Protein AF-A0A817NUV1-F1 (afdb_monomer_lite)

Structure (mmCIF, N/CA/C/O backbone):
data_AF-A0A817NUV1-F1
#
_entry.id   AF-A0A817NUV1-F1
#
loop_
_atom_site.group_PDB
_atom_site.id
_atom_site.type_symbol
_atom_site.label_atom_id
_atom_site.label_alt_id
_atom_site.label_comp_id
_atom_site.label_asym_id
_atom_site.label_entity_id
_atom_site.label_seq_id
_atom_site.pdbx_PDB_ins_code
_atom_site.Cartn_x
_atom_site.Cartn_y
_atom_site.Cartn_z
_atom_site.occupancy
_atom_site.B_iso_or_equiv
_atom_site.auth_seq_id
_atom_site.auth_comp_id
_atom_site.auth_asym_id
_atom_site.auth_atom_id
_atom_site.pdbx_PDB_model_num
ATOM 1 N N . MET A 1 1 ? -16.042 -11.067 10.145 1.00 89.81 1 MET A N 1
ATOM 2 C CA . MET A 1 1 ? -16.507 -10.091 11.158 1.00 89.81 1 MET A CA 1
ATOM 3 C C . MET A 1 1 ? -15.988 -8.725 10.729 1.00 89.81 1 MET A C 1
ATOM 5 O O . MET A 1 1 ? -14.789 -8.631 10.523 1.00 89.81 1 MET A O 1
ATOM 9 N N . VAL A 1 2 ? -16.855 -7.734 10.481 1.00 93.56 2 VAL A N 1
ATOM 10 C CA . VAL A 1 2 ? -16.481 -6.470 9.789 1.00 93.56 2 VAL A CA 1
ATOM 11 C C . VAL A 1 2 ? -16.473 -5.227 10.685 1.00 93.56 2 VAL A C 1
ATOM 13 O O . VAL A 1 2 ? -15.841 -4.236 10.349 1.00 93.56 2 VAL A O 1
ATOM 16 N N . HIS A 1 3 ? -17.176 -5.275 11.814 1.00 95.25 3 HIS A N 1
ATOM 17 C CA . HIS A 1 3 ? -17.262 -4.214 12.815 1.00 95.25 3 HIS A CA 1
ATOM 18 C C . HIS A 1 3 ? -17.708 -4.861 14.133 1.00 95.25 3 HIS A C 1
ATOM 20 O O . HIS A 1 3 ? -18.390 -5.895 14.106 1.00 95.25 3 HIS A O 1
ATOM 26 N N . ARG A 1 4 ? -17.322 -4.296 15.281 1.00 95.81 4 ARG A N 1
ATOM 27 C CA . ARG A 1 4 ? -17.730 -4.786 16.604 1.00 95.81 4 ARG A CA 1
ATOM 28 C C . ARG A 1 4 ? -18.125 -3.626 17.506 1.00 95.81 4 ARG A C 1
ATOM 30 O O . ARG A 1 4 ? -17.480 -2.593 17.492 1.00 95.81 4 ARG A O 1
ATOM 37 N N . ARG A 1 5 ? -19.142 -3.865 18.329 1.00 95.81 5 ARG A N 1
ATOM 38 C CA . ARG A 1 5 ? -19.542 -3.002 19.435 1.00 95.81 5 ARG A CA 1
ATOM 39 C C . ARG A 1 5 ? -19.823 -3.881 20.647 1.00 95.81 5 ARG A C 1
ATOM 41 O O . ARG A 1 5 ? -20.548 -4.868 20.530 1.00 95.81 5 ARG A O 1
ATOM 48 N N . LEU A 1 6 ? -19.244 -3.536 21.786 1.00 97.12 6 LEU A N 1
ATOM 49 C CA . LEU A 1 6 ? -19.428 -4.183 23.078 1.00 97.12 6 LEU A CA 1
ATOM 50 C C . LEU A 1 6 ? -19.989 -3.154 24.058 1.00 97.12 6 LEU A C 1
ATOM 52 O O . LEU A 1 6 ? -19.690 -1.972 23.961 1.00 97.12 6 LEU A O 1
ATOM 56 N N . LEU A 1 7 ? -20.816 -3.606 24.998 1.00 96.75 7 LEU A N 1
ATOM 57 C CA . LEU A 1 7 ? -21.351 -2.757 26.071 1.00 96.75 7 LEU A CA 1
ATOM 58 C C . LEU A 1 7 ? -20.588 -2.935 27.387 1.00 96.75 7 LEU A C 1
ATOM 60 O O . LEU A 1 7 ? -20.825 -2.200 28.341 1.00 96.75 7 LEU A O 1
ATOM 64 N N . TYR A 1 8 ? -19.673 -3.905 27.429 1.00 97.56 8 TYR A N 1
ATOM 65 C CA . TYR A 1 8 ? -18.882 -4.243 28.601 1.00 97.56 8 TYR A CA 1
ATOM 66 C C . TYR A 1 8 ? -17.411 -4.402 28.225 1.00 97.56 8 TYR A C 1
ATOM 68 O O . TYR A 1 8 ? -17.093 -4.881 27.134 1.00 97.56 8 TYR A O 1
ATOM 76 N N . ASP A 1 9 ? -16.552 -3.995 29.153 1.00 97.50 9 ASP A N 1
ATOM 77 C CA . ASP A 1 9 ? -15.115 -4.251 29.148 1.00 97.50 9 ASP A CA 1
ATOM 78 C C . ASP A 1 9 ? -14.837 -5.746 29.388 1.00 97.50 9 ASP A C 1
ATOM 80 O O . ASP A 1 9 ? -15.571 -6.429 30.113 1.00 97.50 9 ASP A O 1
ATOM 84 N N . ASP A 1 10 ? -13.776 -6.253 28.769 1.00 97.44 10 ASP A N 1
ATOM 85 C CA . ASP A 1 10 ? -13.351 -7.651 28.872 1.00 97.44 10 ASP A CA 1
ATOM 86 C C . ASP A 1 10 ? -12.389 -7.915 30.045 1.00 97.44 10 ASP A C 1
ATOM 88 O O . ASP A 1 10 ? -12.050 -9.067 30.318 1.00 97.44 10 ASP A O 1
ATOM 92 N N . ARG A 1 11 ? -12.029 -6.866 30.797 1.00 96.44 11 ARG A N 1
ATOM 93 C CA . ARG A 1 11 ? -11.182 -6.878 31.996 1.00 96.44 11 ARG A CA 1
ATOM 94 C C . ARG A 1 11 ? -9.725 -7.253 31.742 1.00 96.44 11 ARG A C 1
ATOM 96 O O . ARG A 1 11 ? -9.047 -7.692 32.671 1.00 96.44 11 ARG A O 1
ATOM 103 N N . PHE A 1 12 ? -9.212 -7.015 30.533 1.00 97.44 12 PHE A N 1
ATOM 104 C CA . PHE A 1 12 ? -7.785 -7.184 30.217 1.00 97.44 12 PHE A CA 1
ATOM 105 C C . PHE A 1 12 ? -6.942 -5.905 30.355 1.00 97.44 12 PHE A C 1
ATOM 107 O O . PHE A 1 12 ? -5.760 -5.909 30.017 1.00 97.44 12 PHE A O 1
ATOM 114 N N . GLY A 1 13 ? -7.511 -4.833 30.917 1.00 97.44 13 GLY A N 1
ATOM 115 C CA . GLY A 1 13 ? -6.756 -3.669 31.397 1.00 97.44 13 GLY A CA 1
ATOM 116 C C . GLY A 1 13 ? -7.042 -2.350 30.683 1.00 97.44 13 GLY A C 1
ATOM 117 O O . GLY A 1 13 ? -6.543 -1.325 31.137 1.00 97.44 13 GLY A O 1
ATOM 118 N N . VAL A 1 14 ? -7.854 -2.353 29.621 1.00 97.31 14 VAL A N 1
ATOM 119 C CA . VAL A 1 14 ? -8.280 -1.111 28.950 1.00 97.31 14 VAL A CA 1
ATOM 120 C C . VAL A 1 14 ? -9.294 -0.355 29.817 1.00 97.31 14 VAL A C 1
ATOM 122 O O . VAL A 1 14 ? -9.175 0.855 29.979 1.00 97.31 14 VAL A O 1
ATOM 125 N N . GLY A 1 15 ? -10.231 -1.067 30.458 1.00 97.00 15 GLY A N 1
ATOM 126 C CA . GLY A 1 15 ? -11.153 -0.476 31.431 1.00 97.00 15 GLY A CA 1
ATOM 127 C C . GLY A 1 15 ? -12.348 0.242 30.802 1.00 97.00 15 GLY A C 1
ATOM 128 O O . GLY A 1 15 ? -13.037 0.996 31.489 1.00 97.00 15 GLY A O 1
ATOM 129 N N . GLU A 1 16 ? -12.622 -0.006 29.523 1.00 97.50 16 GLU A N 1
ATOM 130 C CA . GLU A 1 16 ? -13.758 0.556 28.799 1.00 97.50 16 GLU A CA 1
ATOM 131 C C . GLU A 1 16 ? -14.334 -0.462 27.803 1.00 97.50 16 GLU A C 1
ATOM 133 O O . GLU A 1 16 ? -13.613 -1.315 27.279 1.00 97.50 16 GLU A O 1
ATOM 138 N N . PRO A 1 17 ? -15.648 -0.420 27.532 1.00 97.19 17 PRO A N 1
ATOM 139 C CA . PRO A 1 17 ? -16.227 -1.238 26.481 1.00 97.19 17 PRO A CA 1
ATOM 140 C C . PRO A 1 17 ? -15.778 -0.748 25.098 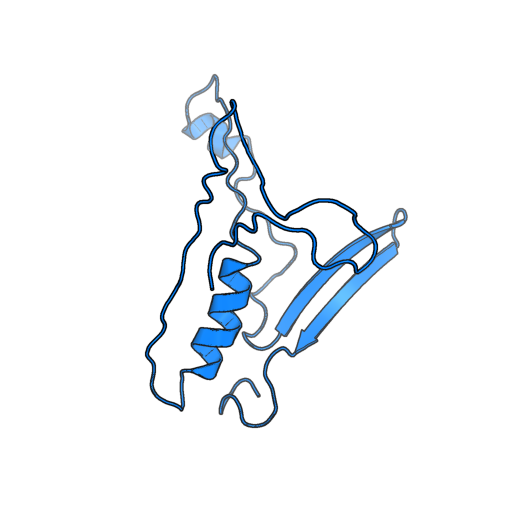1.00 97.19 17 PRO A C 1
ATOM 142 O O . PRO A 1 17 ? -15.669 0.453 24.863 1.00 97.19 17 PRO A O 1
ATOM 145 N N . LEU A 1 18 ? -15.630 -1.668 24.139 1.00 97.44 18 LEU A N 1
ATOM 146 C CA . LEU A 1 18 ? -15.448 -1.323 22.722 1.00 97.44 18 LEU A CA 1
ATOM 147 C C . LEU A 1 18 ? -16.738 -0.697 22.156 1.00 97.44 18 LEU A C 1
ATOM 149 O O . LEU A 1 18 ? -17.551 -1.386 21.543 1.00 97.44 18 LEU A O 1
ATOM 153 N N . ASN A 1 19 ? -16.959 0.590 22.404 1.00 97.12 19 ASN A N 1
ATOM 154 C CA . ASN A 1 19 ? -18.198 1.302 22.091 1.00 97.12 19 ASN A CA 1
ATOM 155 C C . ASN A 1 19 ? -17.910 2.645 21.404 1.00 97.12 19 ASN A C 1
ATOM 157 O O . ASN A 1 19 ? -18.266 3.703 21.918 1.00 97.12 19 ASN A O 1
ATOM 161 N N . GLU A 1 20 ? -17.242 2.592 20.254 1.00 97.44 20 GLU A N 1
ATOM 162 C CA . GLU A 1 20 ? -16.836 3.777 19.494 1.00 97.44 20 GLU A CA 1
ATOM 163 C C . GLU A 1 20 ? -18.048 4.587 18.998 1.00 97.44 20 GLU A C 1
ATOM 165 O O . GLU A 1 20 ? -19.021 4.035 18.467 1.00 97.44 20 GLU A O 1
ATOM 170 N N . THR A 1 21 ? -17.973 5.912 19.137 1.00 96.62 21 THR A N 1
ATOM 171 C CA . THR A 1 21 ? -19.010 6.856 18.704 1.00 96.62 21 THR A CA 1
ATOM 172 C C . THR A 1 21 ? -18.422 8.025 17.915 1.00 96.62 21 THR A C 1
ATOM 174 O O . THR A 1 21 ? -17.260 8.394 18.079 1.00 96.62 21 THR A O 1
ATOM 177 N N . ALA A 1 22 ? -19.237 8.619 17.043 1.00 96.44 22 ALA A N 1
ATOM 178 C CA . ALA A 1 22 ? -18.955 9.866 16.342 1.00 96.44 22 ALA A CA 1
ATOM 179 C C . ALA A 1 22 ? -20.226 10.724 16.340 1.00 96.44 22 ALA A C 1
ATOM 181 O O . ALA A 1 22 ? -21.292 10.227 15.993 1.00 96.44 22 ALA A O 1
ATOM 182 N N . TYR A 1 23 ? -20.116 12.000 16.727 1.00 95.12 23 TYR A N 1
ATOM 183 C CA . TYR A 1 23 ? -21.265 12.917 16.851 1.00 95.12 23 TYR A CA 1
ATOM 184 C C . TYR A 1 23 ? -22.390 12.371 17.749 1.00 95.12 23 TYR A C 1
ATOM 186 O 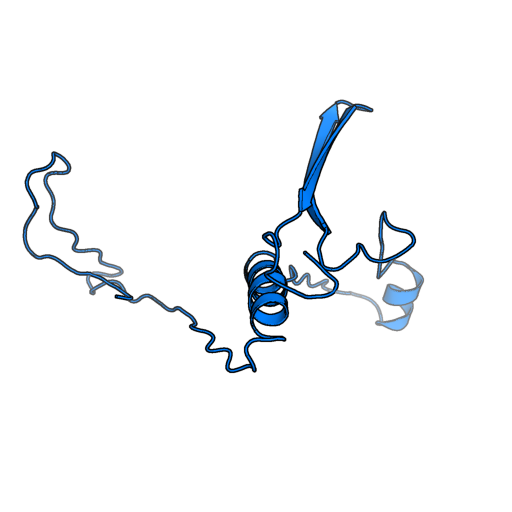O . TYR A 1 23 ? -23.563 12.477 17.409 1.00 95.12 23 TYR A O 1
ATOM 194 N N . ASP A 1 24 ? -22.018 11.742 18.868 1.00 94.50 24 ASP A N 1
ATOM 195 C CA . ASP A 1 24 ? -22.934 11.076 19.809 1.00 94.50 24 ASP A CA 1
ATOM 196 C C . ASP A 1 24 ? -23.747 9.905 19.214 1.00 94.50 24 ASP A C 1
ATOM 198 O O . ASP A 1 24 ? -24.627 9.346 19.872 1.00 94.50 24 ASP A O 1
ATOM 202 N N . GLU A 1 25 ? -23.401 9.456 18.005 1.00 95.88 25 GLU A N 1
ATOM 203 C CA . GLU A 1 25 ? -23.966 8.280 17.346 1.00 95.88 25 GLU A CA 1
ATOM 204 C C . GLU A 1 25 ? -22.948 7.134 17.274 1.00 95.88 25 GLU A C 1
ATOM 206 O O . GLU A 1 25 ? -21.738 7.336 17.374 1.00 95.88 25 GLU A O 1
ATOM 211 N N . GLY A 1 26 ? -23.425 5.896 17.110 1.00 96.06 26 GLY A N 1
ATOM 212 C CA . GLY A 1 26 ? -22.543 4.734 16.960 1.00 96.06 26 GLY A CA 1
ATOM 213 C C . GLY A 1 26 ? -21.668 4.847 15.710 1.00 96.06 26 GLY A C 1
ATOM 214 O O . GLY A 1 26 ? -22.165 5.200 14.641 1.00 96.06 26 GLY A O 1
ATOM 215 N N . LEU A 1 27 ? -20.375 4.532 15.836 1.00 96.88 27 LEU A N 1
ATOM 216 C CA . LEU A 1 27 ? -19.416 4.694 14.745 1.00 96.88 27 LEU A CA 1
ATOM 217 C C . LEU A 1 27 ? -19.837 3.909 13.491 1.00 96.88 27 LEU A C 1
ATOM 219 O O . LEU A 1 27 ? -20.030 2.693 13.520 1.00 96.88 27 LEU A O 1
ATOM 223 N N . VAL A 1 28 ? -19.906 4.603 12.356 1.00 95.12 28 VAL A N 1
ATOM 224 C CA . VAL A 1 28 ? -20.153 3.993 11.045 1.00 95.12 28 VAL A CA 1
ATOM 225 C C . VAL A 1 28 ? -18.830 3.820 10.311 1.00 95.12 28 VAL A C 1
ATOM 227 O O . VAL A 1 28 ? -18.127 4.789 10.036 1.00 95.12 28 VAL A O 1
ATOM 230 N N . VAL A 1 29 ? -18.513 2.581 9.933 1.00 95.38 29 VAL A N 1
ATOM 231 C CA . VAL A 1 29 ? -17.330 2.259 9.121 1.00 95.38 29 VAL A CA 1
ATOM 232 C C . VAL A 1 29 ? -17.737 1.878 7.703 1.00 95.38 29 VAL A C 1
ATOM 234 O O . VAL A 1 29 ? -18.789 1.277 7.477 1.00 95.38 29 VAL A O 1
ATOM 237 N N . ARG A 1 30 ? -16.879 2.189 6.729 1.00 96.19 30 ARG A N 1
ATOM 238 C CA . ARG A 1 30 ? -17.042 1.772 5.333 1.00 96.19 30 ARG A CA 1
ATOM 239 C C . ARG A 1 30 ? -15.823 0.974 4.899 1.00 96.19 30 ARG A C 1
ATOM 241 O O . ARG A 1 30 ? -14.700 1.453 4.998 1.00 96.19 30 ARG A O 1
ATOM 248 N N . GLY A 1 31 ? -16.064 -0.220 4.372 1.00 93.12 31 GLY A N 1
ATOM 249 C CA . GLY A 1 31 ? -15.034 -1.098 3.827 1.00 93.12 31 GLY A CA 1
ATOM 250 C C . GLY A 1 31 ? -15.416 -1.637 2.453 1.00 93.12 31 GLY A C 1
ATOM 251 O O . GLY A 1 31 ? -16.517 -1.398 1.955 1.00 93.12 31 GLY A O 1
ATOM 252 N N . ARG A 1 32 ? -14.489 -2.372 1.838 1.00 93.25 32 ARG A N 1
ATOM 253 C CA . ARG A 1 32 ? -14.705 -3.116 0.592 1.00 93.25 32 ARG A CA 1
ATOM 254 C C . ARG A 1 32 ? -14.203 -4.541 0.779 1.00 93.25 32 ARG A C 1
ATOM 256 O O . ARG A 1 32 ? -13.154 -4.743 1.383 1.00 93.25 32 ARG A O 1
ATOM 263 N N . HIS A 1 33 ? -14.929 -5.500 0.221 1.00 92.75 33 HIS A N 1
ATOM 264 C CA . HIS A 1 33 ? -14.489 -6.885 0.112 1.00 92.75 33 HIS A CA 1
ATOM 265 C C . HIS A 1 33 ? -14.417 -7.261 -1.361 1.00 92.75 33 HIS A C 1
ATOM 267 O O . HIS A 1 33 ? -15.314 -6.925 -2.133 1.00 92.75 33 HIS A O 1
ATOM 273 N N . PHE A 1 34 ? -13.347 -7.953 -1.732 1.00 92.69 34 PHE A N 1
ATOM 274 C CA . PHE A 1 34 ? -13.134 -8.459 -3.079 1.00 92.69 34 PHE A CA 1
ATOM 275 C C . PHE A 1 34 ? -13.193 -9.979 -3.013 1.00 92.69 34 PHE A C 1
ATOM 277 O O . PHE A 1 34 ? -12.469 -10.589 -2.228 1.00 92.69 34 PHE A O 1
ATOM 284 N N . LEU A 1 35 ? -14.076 -10.575 -3.809 1.00 93.75 35 LEU A N 1
ATOM 285 C CA . LEU A 1 35 ? -14.149 -12.019 -3.986 1.00 93.75 35 LEU A CA 1
ATOM 286 C C . LEU A 1 35 ? -13.586 -12.347 -5.365 1.00 93.75 35 LEU A C 1
ATOM 288 O O . LEU A 1 35 ? -14.087 -11.849 -6.372 1.00 93.75 35 LEU A O 1
ATOM 292 N N . ILE A 1 36 ? -12.542 -13.166 -5.391 1.00 91.56 36 ILE A N 1
ATOM 293 C CA . ILE A 1 36 ? -11.892 -13.634 -6.613 1.00 91.56 36 ILE A CA 1
ATOM 294 C C . ILE A 1 36 ? -12.210 -15.122 -6.736 1.00 91.56 36 ILE A C 1
ATOM 296 O O . ILE A 1 36 ? -11.986 -15.875 -5.791 1.00 91.56 36 ILE A O 1
ATOM 300 N N . VAL A 1 37 ? -12.759 -15.531 -7.880 1.00 95.12 37 VAL A N 1
ATOM 301 C CA . VAL A 1 37 ? -13.087 -16.930 -8.176 1.00 95.12 37 VAL A CA 1
ATOM 302 C C . VAL A 1 37 ? -12.335 -17.326 -9.434 1.00 95.12 37 VAL A C 1
ATOM 304 O O . VAL A 1 37 ? -12.684 -16.901 -10.529 1.00 95.12 37 VAL A O 1
ATOM 307 N N . GLU A 1 38 ? -11.298 -18.129 -9.254 1.00 95.06 38 GLU A N 1
ATOM 308 C CA . GLU A 1 38 ? -10.378 -18.557 -10.303 1.00 95.06 38 GLU A CA 1
ATOM 309 C C . GLU A 1 38 ? -10.075 -20.053 -10.131 1.00 95.06 38 GLU A C 1
ATOM 311 O O . GLU A 1 38 ? -10.144 -20.567 -9.008 1.00 95.06 38 GLU A O 1
ATOM 316 N N . PRO A 1 39 ? -9.741 -20.784 -11.210 1.00 94.81 39 PRO A N 1
ATOM 317 C CA . PRO A 1 39 ? -9.234 -22.146 -11.101 1.00 94.81 39 PRO A CA 1
ATOM 318 C C . PRO A 1 39 ? -8.004 -22.233 -10.193 1.00 94.81 39 PRO A C 1
ATOM 320 O O . PRO A 1 39 ? -7.216 -21.293 -10.105 1.00 94.81 39 PRO A O 1
ATOM 323 N N . HIS A 1 40 ? -7.783 -23.404 -9.587 1.00 90.25 40 HIS A N 1
ATOM 324 C CA . HIS A 1 40 ? -6.625 -23.665 -8.720 1.00 90.25 40 HIS A CA 1
ATOM 325 C C . HIS A 1 40 ? -5.301 -23.175 -9.332 1.00 90.25 40 HIS A C 1
ATOM 327 O O . HIS A 1 40 ? -4.538 -22.487 -8.666 1.00 90.25 40 HIS A O 1
ATOM 333 N N . ALA A 1 41 ? -5.075 -23.467 -10.618 1.00 90.69 41 ALA A N 1
ATOM 334 C CA . ALA A 1 41 ? -3.838 -23.135 -11.325 1.00 90.69 41 ALA A CA 1
ATOM 335 C C . ALA A 1 41 ? -3.571 -21.624 -11.495 1.00 90.69 41 ALA A C 1
ATOM 337 O O . ALA A 1 41 ? -2.433 -21.240 -11.725 1.00 90.69 41 ALA A O 1
ATOM 338 N N . SER A 1 42 ? -4.590 -20.758 -11.421 1.00 93.12 42 SER A N 1
ATOM 339 C CA . SER A 1 42 ? -4.432 -19.299 -11.569 1.00 93.12 42 SER A CA 1
ATOM 340 C C . SER A 1 42 ? -4.750 -18.522 -10.292 1.00 93.12 42 SER A C 1
ATOM 342 O O . SER A 1 42 ? -4.336 -17.367 -10.160 1.00 93.12 42 SER A O 1
ATOM 344 N N . SER A 1 43 ? -5.470 -19.133 -9.347 1.00 94.19 43 SER A N 1
ATOM 345 C CA . SER A 1 43 ? -5.995 -18.466 -8.155 1.00 94.19 43 SER A CA 1
ATOM 346 C C . SER A 1 43 ? -4.901 -17.794 -7.327 1.00 94.19 43 SER A C 1
ATOM 348 O O . SER A 1 43 ? -5.086 -16.660 -6.886 1.00 94.19 43 SER A O 1
ATOM 350 N N . ALA A 1 44 ? -3.748 -18.446 -7.159 1.00 93.44 44 ALA A N 1
ATOM 351 C CA . ALA A 1 44 ? -2.616 -17.885 -6.426 1.00 93.44 44 ALA A CA 1
ATOM 352 C C . ALA A 1 44 ? -2.113 -16.582 -7.054 1.00 93.44 44 ALA A C 1
ATOM 354 O O . ALA A 1 44 ? -2.020 -15.558 -6.380 1.00 93.44 44 ALA A O 1
ATOM 355 N N . ARG A 1 45 ? -1.883 -16.575 -8.370 1.00 95.44 45 ARG A N 1
ATOM 356 C CA . ARG A 1 45 ? -1.438 -15.387 -9.106 1.00 95.44 45 ARG A CA 1
ATOM 357 C C . ARG A 1 45 ? -2.406 -14.219 -8.973 1.00 95.44 45 ARG A C 1
ATOM 359 O O . ARG A 1 45 ? -1.969 -13.094 -8.732 1.00 95.44 45 ARG A O 1
ATOM 366 N N . TYR A 1 46 ? -3.710 -14.463 -9.101 1.00 95.19 46 TYR A N 1
ATOM 367 C CA . TYR A 1 46 ? -4.709 -13.407 -8.924 1.00 95.19 46 TYR A CA 1
ATOM 368 C C . TYR A 1 46 ? -4.788 -12.922 -7.474 1.00 95.19 46 TYR A C 1
ATOM 370 O O . TYR A 1 46 ? -4.906 -11.718 -7.246 1.00 95.19 46 TYR A O 1
ATOM 378 N N . HIS A 1 47 ? -4.668 -13.828 -6.501 1.00 94.88 47 HIS A N 1
ATOM 379 C CA . HIS A 1 47 ? -4.652 -13.483 -5.085 1.00 94.88 47 HIS A CA 1
ATOM 380 C C . HIS A 1 47 ? -3.429 -12.633 -4.718 1.00 94.88 47 HIS A C 1
ATOM 382 O O . HIS A 1 47 ? -3.593 -11.543 -4.171 1.00 94.88 47 HIS A O 1
ATOM 388 N N . ARG A 1 48 ? -2.215 -13.083 -5.055 1.00 95.25 48 ARG A N 1
ATOM 389 C CA . ARG A 1 48 ? -0.954 -12.418 -4.699 1.00 95.25 48 ARG A CA 1
ATOM 390 C C . ARG A 1 48 ? -0.845 -11.050 -5.371 1.00 95.25 48 ARG A C 1
ATOM 392 O O . ARG A 1 48 ? -0.747 -10.032 -4.684 1.00 95.25 48 ARG A O 1
ATOM 399 N N . VAL A 1 49 ? -0.939 -11.001 -6.702 1.00 95.12 49 VAL A N 1
ATOM 400 C CA . VAL A 1 49 ? -0.813 -9.743 -7.463 1.00 95.12 49 VAL A CA 1
ATOM 401 C C . VAL A 1 49 ? -1.974 -8.794 -7.146 1.00 95.12 49 VAL A C 1
ATOM 403 O O . VAL A 1 49 ? -1.777 -7.585 -7.010 1.00 95.12 49 VAL A O 1
ATOM 406 N N . GLY A 1 50 ? -3.194 -9.324 -7.006 1.00 94.62 50 GLY A N 1
ATOM 407 C CA . GLY A 1 50 ? -4.378 -8.543 -6.651 1.00 94.62 50 GLY A CA 1
ATOM 408 C C . GLY A 1 50 ? -4.262 -7.903 -5.270 1.00 94.62 50 GLY A C 1
ATOM 409 O O . GLY A 1 50 ? -4.514 -6.708 -5.133 1.00 94.62 50 GLY A O 1
ATOM 410 N N . SER A 1 51 ? -3.813 -8.663 -4.268 1.00 94.31 51 SER A N 1
ATOM 411 C CA . SER A 1 51 ? -3.610 -8.161 -2.904 1.00 94.31 51 SER A CA 1
ATOM 412 C C . SER A 1 51 ? -2.586 -7.029 -2.858 1.00 94.31 51 SER A C 1
ATOM 414 O O . SER A 1 51 ? -2.861 -5.997 -2.248 1.00 94.31 51 SER A O 1
ATOM 416 N N . GLN A 1 52 ? -1.462 -7.162 -3.574 1.00 94.44 52 GLN A N 1
ATOM 417 C CA . GLN A 1 52 ? -0.459 -6.095 -3.654 1.00 94.44 52 GLN A CA 1
ATOM 418 C C . GLN A 1 52 ? -1.016 -4.827 -4.311 1.00 94.44 52 GLN A C 1
ATOM 420 O O . GLN A 1 52 ? -0.817 -3.732 -3.798 1.00 94.44 52 GLN A O 1
ATOM 425 N N . ARG A 1 53 ? -1.786 -4.949 -5.402 1.00 93.12 53 ARG A N 1
ATOM 426 C CA . ARG A 1 53 ? -2.428 -3.791 -6.057 1.00 93.12 53 ARG A CA 1
ATOM 427 C C . ARG A 1 53 ? -3.480 -3.109 -5.184 1.00 93.12 53 ARG A C 1
ATOM 429 O O . ARG A 1 53 ? -3.679 -1.904 -5.307 1.00 93.12 53 ARG A O 1
ATOM 436 N N . LEU A 1 54 ? -4.183 -3.870 -4.347 1.00 94.12 54 LEU A N 1
ATOM 437 C CA . LEU A 1 54 ? -5.166 -3.324 -3.412 1.00 94.12 54 LEU A CA 1
ATOM 438 C C . LEU A 1 54 ? -4.491 -2.596 -2.247 1.00 94.12 54 LEU A C 1
ATOM 440 O O . LEU A 1 54 ? -4.974 -1.538 -1.846 1.00 94.12 54 LEU A O 1
ATOM 444 N N . TYR A 1 55 ? -3.392 -3.149 -1.728 1.00 93.50 55 TYR A N 1
ATOM 445 C CA . TYR A 1 55 ? -2.605 -2.540 -0.657 1.00 93.50 55 TYR A CA 1
ATOM 446 C C . TYR A 1 55 ? -1.866 -1.286 -1.149 1.00 93.50 55 TYR A C 1
ATOM 448 O O . TYR A 1 55 ? -2.026 -0.209 -0.580 1.00 93.50 55 TYR A O 1
ATOM 456 N N . MET A 1 56 ? -1.146 -1.402 -2.267 1.00 93.81 56 MET A N 1
ATOM 457 C CA . MET A 1 56 ? -0.402 -0.324 -2.928 1.00 93.81 56 MET A CA 1
ATOM 458 C C . MET A 1 56 ? -1.236 0.334 -4.029 1.00 93.81 56 MET A C 1
ATOM 460 O O . MET A 1 56 ? -0.795 0.462 -5.176 1.00 93.81 56 MET A O 1
ATOM 464 N N . HIS A 1 57 ? -2.474 0.721 -3.712 1.00 93.38 57 HIS A N 1
ATOM 465 C CA . HIS A 1 57 ? -3.319 1.376 -4.705 1.00 93.38 57 HIS A CA 1
ATOM 466 C C . HIS A 1 57 ? -2.659 2.681 -5.195 1.00 93.38 57 HIS A C 1
ATOM 468 O O . HIS A 1 57 ? -2.016 3.383 -4.409 1.00 93.38 57 HIS A O 1
ATOM 474 N N . PRO A 1 58 ? -2.833 3.063 -6.473 1.00 93.25 58 PRO A N 1
ATOM 475 C CA . PRO A 1 58 ? -2.254 4.297 -6.985 1.00 93.25 58 PRO A CA 1
ATOM 476 C C . PRO A 1 58 ? -2.695 5.515 -6.167 1.00 93.25 58 PRO A C 1
ATOM 478 O O . PRO A 1 58 ? -3.869 5.646 -5.801 1.00 93.25 58 PRO A O 1
ATOM 481 N N . ILE A 1 59 ? -1.756 6.421 -5.902 1.00 93.38 59 ILE A N 1
ATOM 482 C CA . ILE A 1 59 ? -2.056 7.730 -5.323 1.00 93.38 59 ILE A CA 1
ATOM 483 C C . ILE A 1 59 ? -2.517 8.631 -6.463 1.00 93.38 59 ILE A C 1
ATOM 485 O O . ILE A 1 59 ? -1.800 8.828 -7.442 1.00 93.38 59 ILE A O 1
ATOM 489 N N . THR A 1 60 ? -3.727 9.171 -6.342 1.00 93.62 60 THR A N 1
ATOM 490 C CA . THR A 1 60 ? -4.252 10.120 -7.325 1.00 93.62 60 THR A CA 1
ATOM 491 C C . THR A 1 60 ? -3.826 11.529 -6.938 1.00 93.62 60 THR A C 1
ATOM 493 O O . THR A 1 60 ? -4.068 11.963 -5.813 1.00 93.62 60 THR A O 1
ATOM 496 N N . THR A 1 61 ? -3.202 12.243 -7.869 1.00 91.19 61 THR A N 1
ATOM 497 C CA . THR A 1 61 ? -2.814 13.645 -7.705 1.00 91.19 61 THR A CA 1
ATOM 498 C C . THR A 1 61 ? -3.610 14.512 -8.673 1.00 91.19 61 THR A C 1
ATOM 500 O O . THR A 1 61 ? -3.958 14.089 -9.773 1.00 91.19 61 THR A O 1
ATOM 503 N N . PHE A 1 62 ? -3.924 15.733 -8.248 1.00 91.00 62 PHE A N 1
ATOM 504 C CA . PHE A 1 62 ? -4.651 16.706 -9.057 1.00 91.00 62 PHE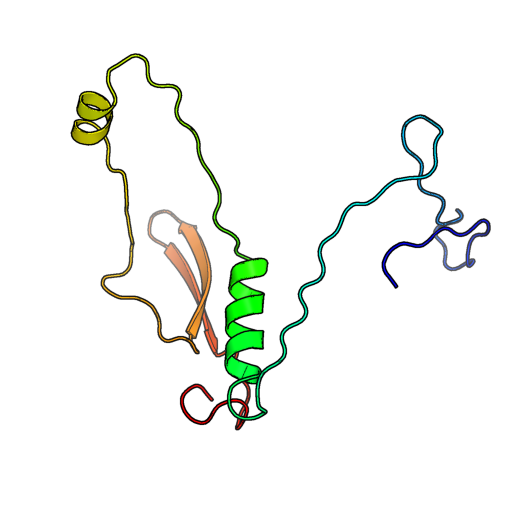 A CA 1
ATOM 505 C C . PHE A 1 62 ? -3.856 18.006 -9.094 1.00 91.00 62 PHE A C 1
ATOM 507 O O . PHE A 1 62 ? -3.335 18.444 -8.067 1.00 91.00 62 PHE A O 1
ATOM 514 N N . ALA A 1 63 ? -3.779 18.626 -10.268 1.00 89.19 63 ALA A N 1
ATOM 515 C CA . ALA A 1 63 ? -3.157 19.928 -10.456 1.00 89.19 63 ALA A CA 1
ATOM 516 C C . ALA A 1 63 ? -4.212 20.930 -10.931 1.00 89.19 63 ALA A C 1
ATOM 518 O O . ALA A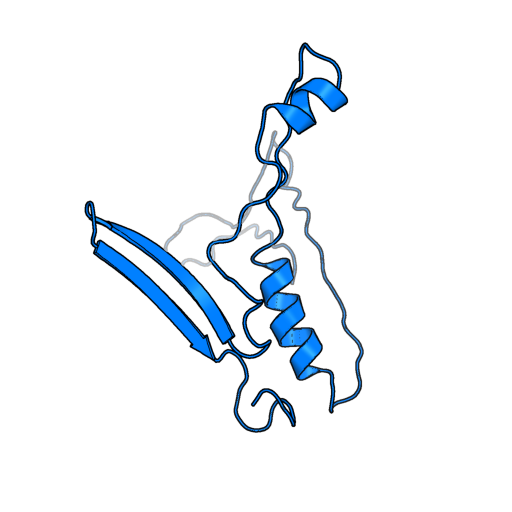 1 63 ? -4.924 20.680 -11.903 1.00 89.19 63 ALA A O 1
ATOM 519 N N . LEU A 1 64 ? -4.301 22.071 -10.248 1.00 91.75 64 LEU A N 1
ATOM 520 C CA . LEU A 1 64 ? -5.078 23.210 -10.725 1.00 91.75 64 LEU A CA 1
ATOM 521 C C . LEU A 1 64 ? -4.225 23.970 -11.738 1.00 91.75 64 LEU A C 1
ATOM 523 O O . LEU A 1 64 ? -3.243 24.612 -11.366 1.00 91.75 64 LEU A O 1
ATOM 527 N N . ILE A 1 65 ? -4.586 23.873 -13.015 1.00 91.81 65 ILE A N 1
ATOM 528 C CA . ILE A 1 65 ? -3.872 24.557 -14.093 1.00 91.81 65 ILE A CA 1
ATOM 529 C C . ILE A 1 65 ? -4.531 25.908 -14.385 1.00 91.81 65 ILE A C 1
ATOM 531 O O . ILE A 1 65 ? -5.752 26.019 -14.451 1.00 91.81 65 ILE A O 1
ATOM 535 N N . GLN A 1 66 ? -3.706 26.943 -14.536 1.00 90.75 66 GLN A N 1
ATOM 536 C CA . GLN A 1 66 ? -4.130 28.291 -14.949 1.00 90.75 66 GLN A CA 1
ATOM 537 C C . GLN A 1 66 ? -3.952 28.523 -16.458 1.00 90.75 66 GLN A C 1
ATOM 539 O O . GLN A 1 66 ? -4.248 29.600 -16.965 1.00 90.75 66 GLN A O 1
ATOM 544 N N . GLN A 1 67 ? -3.437 27.514 -17.155 1.00 92.12 67 GLN A N 1
ATOM 545 C CA . GLN A 1 67 ? -3.127 27.511 -18.577 1.00 92.12 67 GLN A CA 1
ATOM 546 C C . GLN A 1 67 ? -3.838 26.341 -19.252 1.00 92.12 67 GLN A C 1
ATOM 548 O O 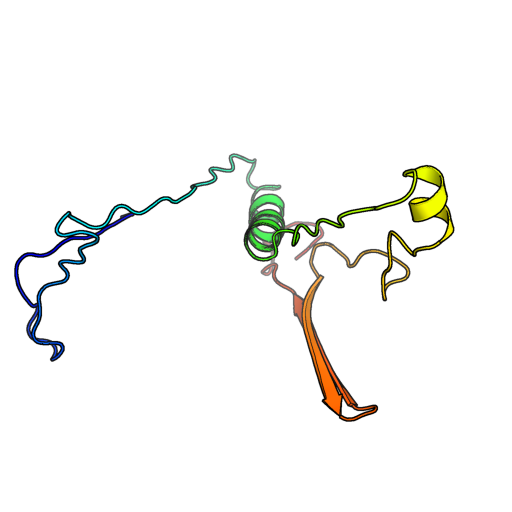. GLN A 1 67 ? -4.267 25.403 -18.575 1.00 92.12 67 GLN A O 1
ATOM 553 N N . ASP A 1 68 ? -3.904 26.375 -20.578 1.00 94.62 68 ASP A N 1
ATOM 554 C CA . ASP A 1 68 ? -4.476 25.284 -21.358 1.00 94.62 68 ASP A CA 1
ATOM 555 C C . ASP A 1 68 ? -3.711 23.972 -21.141 1.00 94.62 68 ASP A C 1
ATOM 557 O O . ASP A 1 68 ? -2.493 23.949 -20.918 1.00 94.62 68 ASP A O 1
ATOM 561 N N . TYR A 1 69 ? -4.444 22.861 -21.231 1.00 91.75 69 TYR A N 1
ATOM 562 C CA . TYR A 1 69 ? -3.921 21.519 -20.980 1.00 91.75 69 TYR A CA 1
ATOM 563 C C . TYR A 1 69 ? -2.689 21.194 -21.837 1.00 91.75 69 TYR A C 1
ATOM 565 O O . TYR A 1 69 ? -1.707 20.669 -21.313 1.00 91.75 69 TYR A O 1
ATOM 573 N N . ASP A 1 70 ? -2.690 21.580 -23.115 1.00 94.38 70 ASP A N 1
ATOM 574 C CA . ASP A 1 70 ? -1.577 21.312 -24.034 1.00 94.38 70 ASP A CA 1
ATOM 575 C C . ASP A 1 70 ? -0.284 22.028 -23.609 1.00 94.38 70 ASP A C 1
ATOM 577 O O . ASP A 1 70 ? 0.811 21.467 -23.700 1.00 94.38 70 ASP A O 1
ATOM 581 N N . ILE A 1 71 ? -0.402 23.246 -23.067 1.00 94.94 71 ILE A N 1
ATOM 582 C CA . ILE A 1 71 ? 0.743 24.009 -22.552 1.00 94.94 71 ILE A CA 1
ATOM 583 C C . ILE A 1 71 ? 1.279 23.337 -21.283 1.00 94.94 71 ILE A C 1
ATOM 585 O O . ILE A 1 71 ? 2.489 23.219 -21.096 1.00 94.94 71 ILE A O 1
ATOM 589 N N . TYR A 1 72 ? 0.388 22.872 -20.400 1.00 93.31 72 TYR A N 1
ATOM 590 C CA . TYR A 1 72 ? 0.776 22.136 -19.190 1.00 93.31 72 TYR A CA 1
ATOM 591 C C . TYR A 1 72 ? 1.494 20.827 -19.525 1.00 93.31 72 TYR A C 1
ATOM 593 O O . TYR A 1 72 ? 2.550 20.535 -18.961 1.00 93.31 72 TYR A O 1
ATOM 601 N N . LEU A 1 73 ? 0.964 20.076 -20.488 1.00 93.06 73 LEU A N 1
ATOM 602 C CA . LEU A 1 73 ? 1.547 18.826 -20.954 1.00 93.06 73 LEU A CA 1
ATOM 603 C C . LEU A 1 73 ? 2.971 19.023 -21.491 1.00 93.06 73 LEU A C 1
ATOM 605 O O . LEU A 1 73 ? 3.855 18.226 -21.183 1.00 93.06 73 LEU A O 1
ATOM 609 N N . ALA A 1 74 ? 3.202 20.094 -22.255 1.00 93.69 74 ALA A N 1
ATOM 610 C CA . ALA A 1 74 ? 4.515 20.408 -22.813 1.00 93.69 74 ALA A CA 1
ATOM 611 C C . ALA A 1 74 ? 5.529 20.895 -21.759 1.00 93.69 74 ALA A C 1
ATOM 613 O O . ALA A 1 74 ? 6.727 20.653 -21.901 1.00 93.69 74 ALA A O 1
ATOM 614 N N . ALA A 1 75 ? 5.069 21.581 -20.707 1.00 93.38 75 ALA A N 1
ATOM 615 C CA . ALA A 1 75 ? 5.939 22.171 -19.690 1.00 93.38 75 ALA A CA 1
ATOM 616 C C . ALA A 1 75 ? 6.380 21.184 -18.591 1.00 93.38 75 ALA A C 1
ATOM 618 O O . ALA A 1 75 ? 7.436 21.379 -17.985 1.00 93.38 75 ALA A O 1
ATOM 619 N N . TYR A 1 76 ? 5.597 20.133 -18.319 1.00 92.06 76 TYR A N 1
ATOM 620 C CA . TYR A 1 76 ? 5.814 19.243 -17.175 1.00 92.06 76 TYR A CA 1
ATOM 621 C C . TYR A 1 76 ? 5.920 17.767 -17.564 1.00 92.06 76 TYR A C 1
ATOM 623 O O . TYR A 1 76 ? 5.268 17.277 -18.485 1.00 92.06 76 TYR A O 1
ATOM 631 N N . ARG A 1 77 ? 6.722 17.019 -16.798 1.00 92.06 77 ARG A N 1
ATOM 632 C CA . ARG A 1 77 ? 6.849 15.567 -16.951 1.00 92.06 77 ARG A CA 1
ATOM 633 C C . ARG A 1 77 ? 5.627 14.870 -16.351 1.00 92.06 77 ARG A C 1
ATOM 635 O O . ARG A 1 77 ? 5.426 14.924 -15.144 1.00 92.06 77 ARG A O 1
ATOM 642 N N . GLN A 1 78 ? 4.869 14.172 -17.191 1.00 88.50 78 GLN A N 1
ATOM 643 C CA . GLN A 1 78 ? 3.642 13.481 -16.772 1.00 88.50 78 GLN A CA 1
ATOM 644 C C . GLN A 1 78 ? 3.894 12.097 -16.170 1.00 88.50 78 GLN A C 1
ATOM 646 O O . GLN A 1 78 ? 3.120 11.618 -15.349 1.00 88.50 78 GLN A O 1
ATOM 651 N N . THR A 1 79 ? 4.979 11.441 -16.581 1.00 90.25 79 THR A N 1
ATOM 652 C CA . THR A 1 79 ? 5.313 10.081 -16.153 1.00 90.25 79 THR A CA 1
ATOM 653 C C . THR A 1 79 ? 6.803 9.964 -15.884 1.00 90.25 79 THR A C 1
ATOM 655 O O . THR A 1 79 ? 7.628 10.480 -16.643 1.00 90.25 79 THR A O 1
ATOM 658 N N . TRP A 1 80 ? 7.162 9.244 -14.829 1.00 92.81 80 TRP A N 1
ATOM 659 C CA . TRP A 1 80 ? 8.542 8.891 -14.533 1.00 92.81 80 TRP A CA 1
ATOM 660 C C . TRP A 1 80 ? 8.601 7.496 -13.917 1.00 92.81 80 TRP A C 1
ATOM 662 O O . TRP A 1 80 ? 7.710 7.107 -13.167 1.00 92.81 80 TRP A O 1
ATOM 672 N N . SER A 1 81 ? 9.661 6.764 -14.238 1.00 91.88 81 SER A N 1
ATOM 673 C CA . SER A 1 81 ? 9.978 5.462 -13.666 1.00 91.88 81 SER A CA 1
ATOM 674 C C . SER A 1 81 ? 11.481 5.397 -13.414 1.00 91.88 81 SER A C 1
ATOM 676 O O . SER A 1 81 ? 12.267 5.870 -14.237 1.00 91.88 81 SER A O 1
ATOM 678 N N . ALA A 1 82 ? 11.872 4.797 -12.289 1.00 90.44 82 ALA A N 1
ATOM 679 C CA . ALA A 1 82 ? 13.265 4.439 -12.011 1.00 90.44 82 ALA A CA 1
ATOM 680 C C . ALA A 1 82 ? 13.677 3.124 -12.698 1.00 90.44 82 ALA A C 1
ATOM 682 O O . ALA A 1 82 ? 14.854 2.775 -12.723 1.00 90.44 82 ALA A O 1
ATOM 683 N N . LEU A 1 83 ? 12.697 2.381 -13.214 1.00 91.88 83 LEU A N 1
ATOM 684 C CA . LEU A 1 83 ? 12.871 1.097 -13.872 1.00 91.88 83 LEU A CA 1
ATOM 685 C C . LEU A 1 83 ? 12.793 1.263 -15.389 1.00 91.88 83 LEU A C 1
ATOM 687 O O . LEU A 1 83 ? 11.964 2.027 -15.890 1.00 91.88 83 LEU A O 1
ATOM 691 N N . ILE A 1 84 ? 13.630 0.506 -16.097 1.00 93.75 84 ILE A N 1
ATOM 692 C CA . ILE A 1 84 ? 13.595 0.405 -17.562 1.00 93.75 84 ILE A CA 1
ATOM 693 C C . ILE A 1 84 ? 12.441 -0.504 -18.005 1.00 93.75 84 ILE A C 1
ATOM 695 O O . ILE A 1 84 ? 11.790 -0.217 -19.004 1.00 93.75 84 ILE A O 1
ATOM 699 N N . ASP A 1 85 ? 12.177 -1.565 -17.240 1.00 94.12 85 ASP A N 1
ATOM 700 C CA . ASP A 1 85 ? 11.098 -2.520 -17.479 1.00 94.12 85 ASP A CA 1
ATOM 701 C C . ASP A 1 85 ? 10.403 -2.879 -16.158 1.00 94.12 85 ASP A C 1
ATOM 703 O O . ASP A 1 85 ? 10.933 -2.662 -15.065 1.00 94.12 85 ASP A O 1
ATOM 707 N N . THR A 1 86 ? 9.192 -3.406 -16.262 1.00 93.38 86 THR A N 1
ATOM 708 C CA . THR A 1 86 ? 8.404 -3.886 -15.131 1.00 93.38 86 THR A CA 1
ATOM 709 C C . THR A 1 86 ? 9.098 -5.037 -14.401 1.00 93.38 86 THR A C 1
ATOM 711 O O . THR A 1 86 ? 9.788 -5.859 -15.002 1.00 93.38 86 THR A O 1
ATOM 714 N N . LEU A 1 87 ? 8.913 -5.103 -13.079 1.00 94.06 87 LEU A N 1
ATOM 715 C CA . LEU A 1 87 ? 9.391 -6.243 -12.299 1.00 94.06 87 LEU A CA 1
ATOM 716 C C . LEU A 1 87 ? 8.576 -7.504 -12.645 1.00 94.06 87 LEU A C 1
ATOM 718 O O . LEU A 1 87 ? 7.371 -7.391 -12.898 1.00 94.06 87 LEU A O 1
ATOM 722 N N . PRO A 1 88 ? 9.196 -8.701 -12.619 1.00 96.06 88 PRO A N 1
ATOM 723 C CA . PRO A 1 88 ? 8.474 -9.965 -12.718 1.00 96.06 88 PRO A CA 1
ATOM 724 C C . PRO A 1 88 ? 7.347 -10.050 -11.686 1.00 96.06 88 PRO A C 1
ATOM 726 O O . PRO A 1 8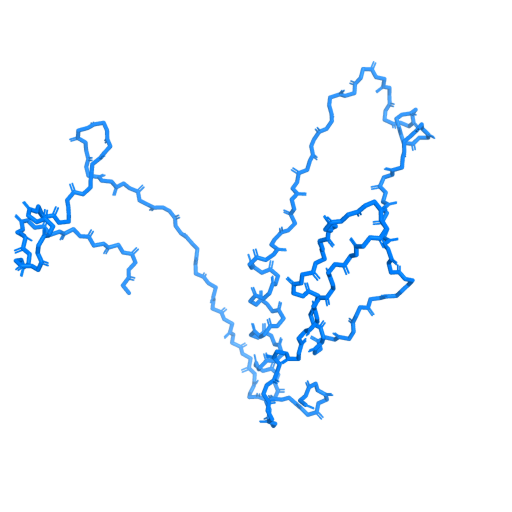8 ? 7.484 -9.533 -10.579 1.00 96.06 88 PRO A O 1
ATOM 729 N N . LEU A 1 89 ? 6.247 -10.737 -12.011 1.00 95.50 89 LEU A N 1
ATOM 730 C CA . LEU A 1 89 ? 5.082 -10.783 -11.120 1.00 95.50 89 LEU A CA 1
ATOM 731 C C . LEU A 1 89 ? 5.397 -11.366 -9.744 1.00 95.50 89 LEU A C 1
ATOM 733 O O . LEU A 1 89 ? 4.735 -10.982 -8.792 1.00 95.50 89 LEU A O 1
ATOM 737 N N . ASN A 1 90 ? 6.392 -12.237 -9.615 1.00 96.50 90 ASN A N 1
ATOM 738 C CA . ASN A 1 90 ? 6.816 -12.808 -8.341 1.00 96.50 90 ASN A CA 1
ATOM 739 C C . ASN A 1 90 ? 7.736 -11.913 -7.507 1.00 96.50 90 ASN A C 1
ATOM 741 O O . ASN A 1 90 ? 7.956 -12.217 -6.339 1.00 96.50 90 ASN A O 1
ATOM 745 N N . VAL A 1 91 ? 8.241 -10.810 -8.063 1.00 96.56 91 VAL A N 1
ATOM 746 C CA . VAL A 1 91 ? 9.142 -9.884 -7.373 1.00 96.56 91 VAL A CA 1
ATOM 747 C C . VAL A 1 91 ? 8.402 -8.597 -7.033 1.00 96.56 91 VAL A C 1
ATOM 749 O O . VAL A 1 91 ? 7.909 -7.891 -7.910 1.00 96.56 91 VAL A O 1
ATOM 752 N N . HIS A 1 92 ? 8.372 -8.252 -5.750 1.00 95.56 92 HIS A N 1
ATOM 753 C CA . HIS A 1 92 ? 7.794 -7.002 -5.269 1.00 95.56 92 HIS A CA 1
ATOM 754 C C . HIS A 1 92 ? 8.869 -6.113 -4.630 1.00 95.56 92 HIS A C 1
ATOM 756 O O . HIS A 1 92 ? 9.684 -6.575 -3.830 1.00 95.56 92 HIS A O 1
ATOM 762 N N . LEU A 1 93 ? 8.878 -4.823 -4.987 1.00 95.38 93 LEU A N 1
ATOM 763 C CA . LEU A 1 93 ? 9.704 -3.811 -4.328 1.00 95.38 93 LEU A CA 1
ATOM 764 C C . LEU A 1 93 ? 9.051 -3.422 -2.999 1.00 95.38 93 LEU A C 1
ATOM 766 O O . LEU A 1 93 ? 8.250 -2.494 -2.931 1.00 95.38 93 LEU A O 1
ATOM 770 N N . LEU A 1 94 ? 9.421 -4.136 -1.941 1.00 95.88 94 LEU A N 1
ATOM 771 C CA . LEU A 1 94 ? 8.886 -3.933 -0.600 1.00 95.88 94 LEU A CA 1
ATOM 772 C C . LEU A 1 94 ? 9.298 -2.582 0.000 1.00 95.88 94 LEU A C 1
ATOM 774 O O . LEU A 1 94 ? 8.549 -1.974 0.763 1.00 95.88 94 LEU A O 1
ATOM 778 N N . THR A 1 95 ? 10.517 -2.113 -0.270 1.00 96.31 95 THR A N 1
ATOM 779 C CA . THR A 1 95 ? 10.989 -0.820 0.246 1.00 96.31 95 THR A CA 1
ATOM 780 C C . THR A 1 95 ? 12.009 -0.198 -0.691 1.00 96.31 95 THR A C 1
ATOM 782 O O . THR A 1 95 ? 12.949 -0.865 -1.118 1.00 96.31 95 THR A O 1
ATOM 785 N N . LEU A 1 96 ? 11.840 1.098 -0.938 1.00 95.56 96 LEU A N 1
ATOM 786 C CA . LEU A 1 96 ? 12.844 1.986 -1.502 1.00 95.56 96 LEU A CA 1
ATOM 787 C C . LEU A 1 96 ? 12.875 3.237 -0.628 1.00 95.56 96 LEU A C 1
ATOM 789 O O . LEU A 1 96 ? 11.901 3.984 -0.602 1.00 95.56 96 LEU A O 1
ATOM 793 N N . ASP A 1 97 ? 13.967 3.432 0.097 1.00 97.56 97 ASP A N 1
ATOM 794 C CA . ASP A 1 97 ? 14.129 4.561 1.009 1.00 97.56 97 ASP A CA 1
ATOM 795 C C . ASP A 1 97 ? 15.536 5.157 0.899 1.00 97.56 97 ASP A C 1
ATOM 797 O O . ASP A 1 97 ? 16.487 4.461 0.537 1.00 97.56 97 ASP A O 1
ATOM 801 N N . GLN A 1 98 ? 15.672 6.446 1.201 1.00 97.25 98 GLN A N 1
ATOM 802 C CA . GLN A 1 98 ? 16.941 7.165 1.189 1.00 97.25 98 GLN A CA 1
ATOM 803 C C . GLN A 1 98 ? 17.390 7.433 2.628 1.00 97.25 98 GLN A C 1
ATOM 805 O O . GLN A 1 98 ? 16.829 8.274 3.323 1.00 97.25 98 GLN A O 1
ATOM 810 N N . LEU A 1 99 ? 18.440 6.739 3.065 1.00 97.62 99 LEU A N 1
ATOM 811 C CA . LEU A 1 99 ? 18.979 6.854 4.424 1.00 97.62 99 LEU A CA 1
ATOM 812 C C . LEU A 1 99 ? 19.991 8.002 4.560 1.00 97.62 99 LEU A C 1
ATOM 814 O O . LEU A 1 99 ? 20.205 8.524 5.652 1.00 97.62 99 LEU A O 1
ATOM 818 N N . GLY A 1 100 ? 20.614 8.402 3.451 1.00 96.94 100 GLY A N 1
ATOM 819 C CA . GLY A 1 100 ? 21.601 9.476 3.396 1.00 96.94 100 GLY A CA 1
ATOM 820 C C . GLY A 1 100 ? 21.737 10.052 1.984 1.00 96.94 100 GLY A C 1
ATOM 821 O O . GLY A 1 100 ? 21.087 9.577 1.053 1.00 96.94 100 GLY A O 1
ATOM 822 N N . PRO A 1 101 ? 22.607 11.055 1.760 1.00 96.81 101 PRO A N 1
ATOM 823 C CA . PRO A 1 101 ? 22.706 11.737 0.465 1.00 96.81 101 PRO A CA 1
ATOM 824 C C . PRO A 1 101 ? 22.955 10.807 -0.731 1.00 96.81 101 PRO A C 1
ATOM 826 O O . PRO A 1 101 ? 22.545 11.117 -1.848 1.00 96.81 101 PRO A O 1
ATOM 829 N N . LYS A 1 102 ? 23.628 9.672 -0.507 1.00 96.06 102 LYS A N 1
ATOM 830 C CA . LYS A 1 102 ? 23.909 8.649 -1.526 1.00 96.06 102 LYS A CA 1
ATOM 831 C C . LYS A 1 102 ? 23.637 7.221 -1.042 1.00 96.06 102 LYS A C 1
ATOM 833 O O . LYS A 1 102 ? 24.001 6.278 -1.737 1.00 96.06 102 LYS A O 1
ATOM 838 N N . ASP A 1 103 ? 22.989 7.079 0.110 1.00 97.69 103 ASP A N 1
ATOM 839 C CA . ASP A 1 103 ? 22.739 5.787 0.740 1.00 97.69 103 ASP A CA 1
ATOM 840 C C . ASP A 1 103 ? 21.258 5.456 0.632 1.00 97.69 103 ASP A C 1
ATOM 842 O O . ASP A 1 103 ? 20.404 6.226 1.079 1.00 97.69 103 ASP A O 1
ATOM 846 N N . TYR A 1 104 ? 20.963 4.305 0.038 1.00 97.00 104 TYR A N 1
ATOM 847 C CA . TYR A 1 104 ? 19.602 3.866 -0.235 1.00 97.00 104 TYR A CA 1
ATOM 848 C C . TYR A 1 104 ? 19.372 2.474 0.341 1.00 97.00 104 TYR A C 1
ATOM 850 O O . TYR A 1 104 ? 20.207 1.580 0.197 1.00 97.00 104 TYR A O 1
ATOM 858 N N . LEU A 1 105 ? 18.214 2.286 0.968 1.00 97.81 105 LEU A N 1
ATOM 859 C CA . LEU A 1 105 ? 17.711 0.985 1.373 1.00 97.81 105 LEU A CA 1
ATOM 860 C C . LEU A 1 105 ? 16.758 0.477 0.301 1.00 97.81 105 LEU A C 1
ATOM 862 O O . LEU A 1 105 ? 15.700 1.060 0.071 1.00 97.81 105 LEU A O 1
ATOM 866 N N . VAL A 1 106 ? 17.122 -0.646 -0.309 1.00 97.12 106 VAL A N 1
ATOM 867 C CA . VAL A 1 106 ? 16.269 -1.353 -1.262 1.00 97.12 106 VAL A CA 1
ATOM 868 C C . VAL A 1 106 ? 15.990 -2.743 -0.713 1.00 97.12 106 VAL A C 1
ATOM 870 O O . VAL A 1 106 ? 16.918 -3.499 -0.432 1.00 97.12 106 VAL A O 1
ATOM 873 N N . ARG A 1 107 ? 14.710 -3.082 -0.547 1.00 97.88 107 ARG A N 1
ATOM 874 C CA . ARG A 1 107 ? 14.264 -4.431 -0.183 1.00 97.88 107 ARG A CA 1
ATOM 875 C C . ARG A 1 107 ? 13.303 -4.941 -1.240 1.00 97.88 107 ARG A C 1
ATOM 877 O O . ARG A 1 107 ? 12.318 -4.276 -1.552 1.00 97.88 107 ARG A O 1
ATOM 884 N N . VAL A 1 108 ? 13.602 -6.125 -1.758 1.00 97.31 108 VAL A N 1
ATOM 885 C CA . VAL A 1 108 ? 12.744 -6.875 -2.676 1.00 97.31 108 VAL A CA 1
ATOM 886 C C . VAL A 1 108 ? 12.313 -8.172 -2.011 1.00 97.31 108 VAL A C 1
ATOM 888 O O . VAL A 1 108 ? 13.061 -8.731 -1.208 1.00 97.31 108 VAL A O 1
ATOM 891 N N . GLU A 1 109 ? 11.118 -8.644 -2.340 1.00 96.88 109 GLU A N 1
ATOM 892 C CA . GLU A 1 109 ? 10.582 -9.901 -1.826 1.00 96.88 109 GLU A CA 1
ATOM 893 C C . GLU A 1 109 ? 10.056 -10.795 -2.950 1.00 96.88 109 GLU A C 1
ATOM 895 O O . GLU A 1 109 ? 9.540 -10.304 -3.958 1.00 96.88 109 GLU A O 1
ATOM 900 N N . HIS A 1 110 ? 10.178 -12.108 -2.738 1.00 97.06 110 HIS A N 1
ATOM 901 C CA . HIS A 1 110 ? 9.449 -13.121 -3.488 1.00 97.06 110 HIS A CA 1
ATOM 902 C C . HIS A 1 110 ? 8.217 -13.509 -2.678 1.00 97.06 110 HIS A C 1
ATOM 904 O O . HIS A 1 110 ? 8.343 -14.128 -1.624 1.00 97.06 110 HIS A O 1
ATOM 910 N N . TYR A 1 111 ? 7.039 -13.086 -3.126 1.00 95.94 111 TYR A N 1
ATOM 911 C CA . TYR A 1 111 ? 5.814 -13.161 -2.319 1.00 95.94 111 TYR A CA 1
ATOM 912 C C . TYR A 1 111 ? 4.867 -14.295 -2.735 1.00 95.94 111 TYR A C 1
ATOM 914 O O . TYR A 1 111 ? 3.769 -14.407 -2.185 1.00 95.94 111 TYR A O 1
ATOM 922 N N . PHE A 1 112 ? 5.310 -15.128 -3.677 1.00 97.12 112 PHE A N 1
ATOM 923 C CA . PHE A 1 112 ? 4.731 -16.433 -3.979 1.00 97.12 112 PHE A CA 1
ATOM 924 C C . PHE A 1 112 ? 5.434 -17.506 -3.151 1.00 97.12 112 PHE A C 1
ATOM 926 O O . PHE A 1 112 ? 6.651 -17.447 -2.946 1.00 97.12 112 PHE A O 1
ATOM 933 N N . GLU A 1 113 ? 4.664 -18.479 -2.685 1.00 95.38 113 GLU A N 1
ATOM 934 C CA . GLU A 1 113 ? 5.175 -19.668 -2.011 1.00 95.38 113 GLU A CA 1
ATOM 935 C C . GLU A 1 113 ? 5.590 -20.748 -3.016 1.00 95.38 113 GLU A C 1
ATOM 937 O O . GLU A 1 113 ? 5.302 -20.674 -4.213 1.00 95.38 113 GLU A O 1
ATOM 942 N N . SER A 1 114 ? 6.276 -21.778 -2.520 1.00 95.31 114 SER A N 1
ATOM 943 C CA . SER A 1 114 ? 6.656 -22.924 -3.342 1.00 95.31 114 SER A CA 1
ATOM 944 C C . SER A 1 114 ? 5.409 -23.673 -3.820 1.00 95.31 114 SER A C 1
ATOM 946 O O . SER A 1 114 ? 4.531 -23.984 -3.016 1.00 95.31 114 SER A O 1
ATOM 948 N N . PHE A 1 115 ? 5.357 -23.983 -5.119 1.00 94.06 115 PHE A N 1
ATOM 949 C CA . PHE A 1 115 ? 4.243 -24.685 -5.775 1.00 94.06 115 PHE A CA 1
ATOM 950 C C . PHE A 1 115 ? 2.887 -23.957 -5.713 1.00 94.06 115 PHE A C 1
ATOM 952 O O . PHE A 1 115 ? 1.839 -24.584 -5.854 1.00 94.06 115 PHE A O 1
ATOM 959 N N . GLU A 1 116 ? 2.895 -22.641 -5.506 1.00 93.69 116 GLU A N 1
ATOM 960 C CA . GLU A 1 116 ? 1.698 -21.798 -5.544 1.00 93.69 116 GLU A CA 1
ATOM 961 C C . GLU A 1 116 ? 1.277 -21.448 -6.986 1.00 93.69 116 GLU A C 1
ATOM 963 O O . GLU A 1 116 ? 0.084 -21.359 -7.267 1.00 93.69 116 GLU A O 1
ATOM 968 N N . ASP A 1 117 ? 2.234 -21.269 -7.904 1.00 95.25 117 ASP A N 1
ATOM 969 C CA . ASP A 1 117 ? 2.026 -20.996 -9.332 1.00 95.25 117 ASP A CA 1
ATOM 970 C C . ASP A 1 117 ? 3.114 -21.681 -10.183 1.00 95.25 117 ASP A C 1
ATOM 972 O O . ASP A 1 117 ? 4.294 -21.651 -9.844 1.00 95.25 117 ASP A O 1
ATOM 976 N N . ASP A 1 118 ? 2.740 -22.264 -11.324 1.00 94.25 118 ASP A N 1
ATOM 977 C CA . ASP A 1 118 ? 3.660 -23.041 -12.174 1.00 94.25 118 ASP A CA 1
ATOM 978 C C . ASP A 1 118 ? 4.833 -22.220 -12.749 1.00 94.25 118 ASP A C 1
ATOM 980 O O . ASP A 1 118 ? 5.846 -22.785 -13.159 1.00 94.25 118 ASP A O 1
ATOM 984 N N . THR A 1 119 ? 4.684 -20.895 -12.845 1.00 95.00 119 THR A N 1
ATOM 985 C CA . THR A 1 119 ? 5.673 -19.982 -13.447 1.00 95.00 119 THR A CA 1
ATOM 986 C C . THR A 1 119 ? 6.323 -19.057 -12.421 1.00 95.00 119 THR A C 1
ATOM 988 O O . THR A 1 119 ? 7.476 -18.667 -12.596 1.00 95.00 119 THR A O 1
ATOM 991 N N . TYR A 1 120 ? 5.575 -18.659 -11.391 1.00 95.31 120 TYR A N 1
ATOM 992 C CA . TYR A 1 120 ? 5.948 -17.582 -10.471 1.00 95.31 120 TYR A CA 1
ATOM 993 C C . TYR A 1 120 ? 6.322 -18.051 -9.057 1.00 95.31 120 TYR A C 1
ATOM 995 O O . TYR A 1 120 ? 6.610 -17.200 -8.216 1.00 95.31 120 TYR A O 1
ATOM 1003 N N . SER A 1 121 ? 6.323 -19.361 -8.793 1.00 92.94 121 SER A N 1
ATOM 1004 C CA . SER A 1 121 ? 6.811 -19.963 -7.542 1.00 92.94 121 SER A CA 1
ATOM 1005 C C . SER A 1 121 ? 8.322 -20.121 -7.453 1.00 92.94 121 SER A C 1
ATOM 1007 O O . SER A 1 121 ? 8.970 -20.389 -8.487 1.00 92.94 121 SER A O 1
#

Foldseek 3Di:
DFDDWFCDDPPPPPHGTRQDDDPNHGDDDDDDDDDDDDPQQCVLLCVQLVVCCVVCPDDDDDDDDPDDPVVVPVPDDPDDDPDPDDDDSQKDFPDWADPDPPDIDTDIGRRDDPPSHPPRD

pLDDT: mean 94.7, std 2.16, range [88.5, 97.88]

Radius of gyration: 22.69 Å; chains: 1; bounding box: 48×53×56 Å

Secondary structure (DSSP, 8-state):
------SS--SSS--S-S--EETTEEPP-----------HHHHHHHHHHHHHHHHTPPPP-----SS-HHHHHHHS-----S-SSPPPTTEEEEEEEESSSS-EEEEEEE-SPTTSSTTT-

Sequence (121 aa):
MVHRRLLYDDRFGVGEPLNETAYDEGLVVRGRHFLIVEPHASSARYHRVGSQRLYMHPITTFALIQQDYDIYLAAYRQTWSALIDTLPLNVHLLTLDQLGPKDYLVRVEHYFESFEDDTYS